Protein AF-A0A7S4P9I6-F1 (afdb_monomer_lite)

Foldseek 3Di:
DCCPQAPPVLVVVLVVQCVPVNPLLVVLLVQLLCVVCVVCCVPDDDPVSNVVCSSNSRHPPPPNPVSVVSSPPCVRSNDSPCVVVVVVVVVVVVVVVVVVVVLVVVVVVCVVPDDDCPVVSVVVVVVVVVVVVVVVVVVD

pLDDT: mean 77.51, std 16.06, range [36.97, 95.19]

Organism: NCBI:txid180227

Structure (mmCIF, N/CA/C/O backbone):
data_AF-A0A7S4P9I6-F1
#
_entry.id   AF-A0A7S4P9I6-F1
#
loop_
_atom_site.group_PDB
_atom_site.id
_atom_site.type_symbol
_atom_site.label_atom_id
_atom_site.label_alt_id
_atom_site.label_comp_id
_atom_site.label_asym_id
_atom_site.label_entity_id
_atom_site.label_seq_id
_atom_site.pdbx_PDB_ins_code
_atom_site.Cartn_x
_atom_site.Cartn_y
_atom_site.Cartn_z
_atom_site.occupancy
_atom_site.B_iso_or_equiv
_atom_site.auth_seq_id
_atom_site.auth_comp_id
_atom_site.auth_asym_id
_atom_site.auth_atom_id
_atom_site.pdbx_PDB_model_num
ATOM 1 N N . MET A 1 1 ? 2.619 -9.307 -4.340 1.00 71.69 1 MET A N 1
ATOM 2 C CA . MET A 1 1 ? 1.950 -8.658 -5.492 1.00 71.69 1 MET A CA 1
ATOM 3 C C . MET A 1 1 ? 0.454 -8.722 -5.242 1.00 71.69 1 MET A C 1
ATOM 5 O O . MET A 1 1 ? 0.007 -9.748 -4.752 1.00 71.69 1 MET A O 1
ATOM 9 N N . PHE A 1 2 ? -0.298 -7.661 -5.531 1.00 86.00 2 PHE A N 1
ATOM 10 C CA . PHE A 1 2 ? -1.702 -7.459 -5.121 1.00 86.00 2 PHE A CA 1
ATOM 11 C C . PHE A 1 2 ? -2.749 -8.398 -5.767 1.00 86.00 2 PHE A C 1
ATOM 13 O O . PHE A 1 2 ? -3.939 -8.108 -5.723 1.00 86.00 2 PHE A O 1
ATOM 20 N N . VAL A 1 3 ? -2.321 -9.519 -6.354 1.00 88.38 3 VAL A N 1
ATOM 21 C CA . VAL A 1 3 ? -3.133 -10.420 -7.192 1.00 88.38 3 VAL A CA 1
ATOM 22 C C . VAL A 1 3 ? -4.350 -10.986 -6.455 1.00 88.38 3 VAL A C 1
ATOM 24 O O . VAL A 1 3 ? -5.403 -11.131 -7.058 1.00 88.38 3 VAL A O 1
ATOM 27 N N . ASN A 1 4 ? -4.223 -11.256 -5.154 1.00 87.88 4 ASN A N 1
ATOM 28 C CA . ASN A 1 4 ? -5.296 -11.858 -4.353 1.00 87.88 4 ASN A CA 1
ATOM 29 C C . ASN A 1 4 ? -6.148 -10.828 -3.597 1.00 87.88 4 ASN A C 1
ATOM 31 O O . ASN A 1 4 ? -7.010 -11.221 -2.821 1.00 87.88 4 ASN A O 1
ATOM 35 N N . VAL A 1 5 ? -5.863 -9.532 -3.754 1.00 90.06 5 VAL A N 1
ATOM 36 C CA . VAL A 1 5 ? -6.432 -8.477 -2.896 1.00 90.06 5 VAL A CA 1
ATOM 37 C C . VAL A 1 5 ? -7.181 -7.421 -3.712 1.00 90.06 5 VAL A C 1
ATOM 39 O O . VAL A 1 5 ? -8.177 -6.877 -3.250 1.00 90.06 5 VAL A O 1
ATOM 42 N N . LEU A 1 6 ? -6.722 -7.134 -4.934 1.00 91.56 6 LEU A N 1
ATOM 43 C CA . LEU A 1 6 ? -7.354 -6.178 -5.845 1.00 91.56 6 LEU A CA 1
ATOM 44 C C . LEU A 1 6 ? -8.141 -6.903 -6.949 1.00 91.56 6 LEU A C 1
ATOM 46 O O . LEU A 1 6 ? -7.762 -8.011 -7.337 1.00 91.56 6 LEU A O 1
ATOM 50 N N . PRO A 1 7 ? -9.177 -6.268 -7.526 1.00 92.06 7 PRO A N 1
ATOM 51 C CA . PRO A 1 7 ? -9.839 -6.777 -8.723 1.00 92.06 7 PRO A CA 1
ATOM 52 C C . PRO A 1 7 ? -8.860 -6.974 -9.886 1.00 92.06 7 PRO A C 1
ATOM 54 O O . PRO A 1 7 ? -7.916 -6.197 -10.057 1.00 92.06 7 PRO A O 1
ATOM 57 N N . LEU A 1 8 ? -9.110 -7.991 -10.719 1.00 91.50 8 LEU A N 1
ATOM 58 C CA . LEU A 1 8 ? -8.200 -8.402 -11.797 1.00 91.50 8 LEU A CA 1
ATOM 59 C C . LEU A 1 8 ? -7.819 -7.243 -12.734 1.00 91.50 8 LEU A C 1
ATOM 61 O O . LEU A 1 8 ? -6.656 -7.114 -13.109 1.00 91.50 8 LEU A O 1
ATOM 65 N N . GLU A 1 9 ? -8.772 -6.373 -13.071 1.00 90.81 9 GLU A N 1
ATOM 66 C CA . GLU A 1 9 ? -8.539 -5.215 -13.941 1.00 90.81 9 GLU A CA 1
ATOM 67 C C . GLU A 1 9 ? -7.500 -4.244 -13.354 1.00 90.81 9 GLU A C 1
ATOM 69 O O . GLU A 1 9 ? -6.591 -3.789 -14.053 1.00 90.81 9 GLU A O 1
ATOM 74 N N . VAL A 1 10 ? -7.572 -3.988 -12.044 1.00 92.25 10 VAL A N 1
ATOM 75 C CA . VAL A 1 10 ? -6.595 -3.158 -11.329 1.00 92.25 10 VAL A CA 1
ATOM 76 C C . VAL A 1 10 ? -5.245 -3.867 -11.281 1.00 92.25 10 VAL A C 1
ATOM 78 O O . VAL A 1 10 ? -4.215 -3.237 -11.512 1.00 92.25 10 VAL A O 1
ATOM 81 N N . VAL A 1 11 ? -5.229 -5.178 -11.027 1.00 93.56 11 VAL A N 1
ATOM 82 C CA . VAL A 1 11 ? -3.997 -5.978 -10.953 1.00 93.56 11 VAL A CA 1
ATOM 83 C C . VAL A 1 11 ? -3.203 -5.904 -12.259 1.00 93.56 11 VAL A C 1
ATOM 85 O O . VAL A 1 11 ? -1.994 -5.677 -12.208 1.00 93.56 11 VAL A O 1
ATOM 88 N N . VAL A 1 12 ? -3.858 -6.028 -13.419 1.00 92.88 12 VAL A N 1
ATOM 89 C CA . VAL A 1 12 ? -3.195 -5.910 -14.732 1.00 92.88 12 VAL A CA 1
ATOM 90 C C . VAL A 1 12 ? -2.538 -4.536 -14.893 1.00 92.88 12 VAL A C 1
ATOM 92 O O . VAL A 1 12 ? -1.374 -4.448 -15.273 1.00 92.88 12 VAL A O 1
ATOM 95 N N . ARG A 1 13 ? -3.217 -3.456 -14.494 1.00 91.75 13 ARG A N 1
ATOM 96 C CA . ARG A 1 13 ? -2.629 -2.107 -14.519 1.00 91.75 13 ARG A CA 1
ATOM 97 C C . ARG A 1 13 ? -1.487 -1.928 -13.524 1.00 91.75 13 ARG A C 1
ATOM 99 O O . ARG A 1 13 ? -0.530 -1.214 -13.804 1.00 91.75 13 ARG A O 1
ATOM 106 N N . VAL A 1 14 ? -1.547 -2.576 -12.361 1.00 92.81 14 VAL A N 1
ATOM 107 C CA . VAL A 1 14 ? -0.425 -2.575 -11.413 1.00 92.81 14 VAL A CA 1
ATOM 108 C C . VAL A 1 14 ? 0.798 -3.244 -12.035 1.00 92.81 14 VAL A C 1
ATOM 110 O O . VAL A 1 14 ? 1.909 -2.755 -11.832 1.00 92.81 14 VAL A O 1
ATOM 113 N N . PHE A 1 15 ? 0.614 -4.310 -12.819 1.00 93.00 15 PHE A N 1
ATOM 114 C CA . PHE A 1 15 ? 1.715 -4.905 -13.574 1.00 93.00 15 PHE A CA 1
ATOM 115 C C . PHE A 1 15 ? 2.326 -3.913 -14.564 1.00 93.00 15 PHE A C 1
ATOM 117 O O . PHE A 1 15 ? 3.549 -3.794 -14.568 1.00 93.00 15 PHE A O 1
ATOM 124 N N . ASP A 1 16 ? 1.526 -3.136 -15.301 1.00 92.88 16 ASP A N 1
ATOM 125 C CA . ASP A 1 16 ? 2.050 -2.080 -16.183 1.00 92.88 16 ASP A CA 1
ATOM 126 C C . ASP A 1 16 ? 2.956 -1.103 -15.409 1.00 92.88 16 ASP A C 1
ATOM 128 O O . ASP A 1 16 ? 4.072 -0.793 -15.830 1.00 92.88 16 ASP A O 1
ATOM 132 N N . VAL A 1 17 ? 2.521 -0.664 -14.221 1.00 90.12 17 VAL A N 1
ATOM 133 C CA . VAL A 1 17 ? 3.306 0.244 -13.367 1.00 90.12 17 VAL A CA 1
ATOM 134 C C . VAL A 1 17 ? 4.600 -0.405 -12.881 1.00 90.12 17 VAL A C 1
ATOM 136 O O . VAL A 1 17 ? 5.645 0.243 -12.876 1.00 90.12 17 VAL A O 1
ATOM 139 N N . VAL A 1 18 ? 4.555 -1.673 -12.474 1.00 90.31 18 VAL A N 1
ATOM 140 C CA . VAL A 1 18 ? 5.743 -2.399 -12.001 1.00 90.31 18 VAL A CA 1
ATOM 141 C C . VAL A 1 18 ? 6.729 -2.656 -13.135 1.00 90.31 18 VAL A C 1
ATOM 143 O O . VAL A 1 18 ? 7.933 -2.593 -12.905 1.00 90.31 18 VAL A O 1
ATOM 146 N N . LEU A 1 19 ? 6.254 -2.910 -14.352 1.00 90.50 19 LEU A N 1
ATOM 147 C CA . LEU A 1 19 ? 7.121 -3.105 -15.513 1.00 90.50 19 LEU A CA 1
ATOM 148 C C . LEU A 1 19 ? 7.838 -1.808 -15.921 1.00 90.50 19 LEU A C 1
ATOM 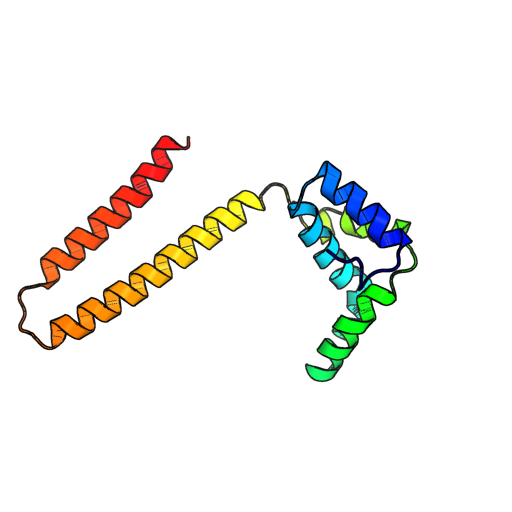150 O O . LEU A 1 19 ? 8.967 -1.871 -16.398 1.00 90.50 19 LEU A O 1
ATOM 154 N N . VAL A 1 20 ? 7.223 -0.643 -15.688 1.00 88.94 20 VAL A N 1
ATOM 155 C CA . VAL A 1 20 ? 7.806 0.668 -16.022 1.00 88.94 20 VAL A CA 1
ATOM 156 C C . VAL A 1 20 ? 8.660 1.250 -14.886 1.00 88.94 20 VAL A C 1
ATOM 158 O O . VAL A 1 20 ? 9.797 1.652 -15.114 1.00 88.94 20 VAL A O 1
ATOM 161 N N . GLU A 1 21 ? 8.133 1.326 -13.660 1.00 83.06 21 GLU A N 1
ATOM 162 C CA . GLU A 1 21 ? 8.812 1.950 -12.507 1.00 83.06 21 GLU A CA 1
ATOM 163 C C . GLU A 1 21 ? 9.588 0.942 -11.635 1.00 83.06 21 GLU A C 1
ATOM 165 O O . GLU A 1 21 ? 10.302 1.328 -10.702 1.00 83.06 21 GLU A O 1
ATOM 170 N N . GLY A 1 22 ? 9.437 -0.359 -11.887 1.00 86.00 22 GLY A N 1
ATOM 171 C CA . GLY A 1 22 ? 9.960 -1.415 -11.028 1.00 86.00 22 GLY A CA 1
ATOM 172 C C . GLY A 1 22 ? 9.173 -1.574 -9.723 1.00 86.00 22 GLY A C 1
ATOM 173 O O . GLY A 1 22 ? 8.067 -1.067 -9.526 1.00 86.00 22 GLY A O 1
ATOM 174 N N . MET A 1 23 ? 9.786 -2.256 -8.754 1.00 84.12 23 MET A N 1
ATOM 175 C CA . MET A 1 23 ? 9.153 -2.582 -7.466 1.00 84.12 23 MET A CA 1
ATOM 176 C C . MET A 1 23 ? 8.823 -1.357 -6.596 1.00 84.12 23 MET A C 1
ATOM 178 O O . MET A 1 23 ? 8.031 -1.463 -5.662 1.00 84.12 23 MET A O 1
ATOM 182 N N . ALA A 1 24 ? 9.413 -0.187 -6.868 1.00 81.88 24 ALA A N 1
ATOM 183 C CA . ALA A 1 24 ? 9.060 1.055 -6.175 1.00 81.88 24 ALA A CA 1
ATOM 184 C C . ALA A 1 24 ? 7.610 1.490 -6.466 1.00 81.88 24 ALA A C 1
ATOM 186 O O . ALA A 1 24 ? 6.960 2.057 -5.584 1.00 81.88 24 ALA A O 1
ATOM 187 N N . GLY A 1 25 ? 7.082 1.145 -7.647 1.00 84.62 25 GLY A N 1
ATOM 188 C CA . GLY A 1 25 ? 5.693 1.402 -8.026 1.00 84.62 25 GLY A CA 1
ATOM 189 C C . GLY A 1 25 ? 4.678 0.700 -7.119 1.00 84.62 25 GLY A C 1
ATOM 190 O O . GLY A 1 25 ? 3.606 1.242 -6.865 1.00 84.62 25 GLY A O 1
ATOM 191 N N . LEU A 1 26 ? 5.032 -0.447 -6.522 1.00 88.81 26 LEU A N 1
ATOM 192 C CA . LEU A 1 26 ? 4.143 -1.164 -5.598 1.00 88.81 26 LEU A CA 1
ATOM 193 C C . LEU A 1 26 ? 3.822 -0.359 -4.338 1.00 88.81 26 LEU A C 1
ATOM 195 O O . LEU A 1 26 ? 2.695 -0.405 -3.856 1.00 88.81 26 LEU A O 1
ATOM 199 N N . ILE A 1 27 ? 4.794 0.390 -3.808 1.00 86.69 27 ILE A N 1
ATOM 200 C CA . ILE A 1 27 ? 4.581 1.218 -2.612 1.00 86.69 27 ILE A CA 1
ATOM 201 C C . ILE A 1 27 ? 3.639 2.376 -2.950 1.00 86.69 27 ILE A C 1
ATOM 203 O O . ILE A 1 27 ? 2.763 2.710 -2.158 1.00 86.69 27 ILE A O 1
ATOM 207 N N . ARG A 1 28 ? 3.773 2.955 -4.149 1.00 87.56 28 ARG A N 1
ATOM 208 C CA . ARG A 1 28 ? 2.859 3.992 -4.638 1.00 87.56 28 ARG A CA 1
ATOM 209 C C . ARG A 1 28 ? 1.431 3.472 -4.734 1.00 87.56 28 ARG A C 1
ATOM 211 O O . ARG A 1 28 ? 0.521 4.123 -4.234 1.00 87.56 28 ARG A O 1
ATOM 218 N N . VAL A 1 29 ? 1.253 2.291 -5.321 1.00 90.44 29 VAL A N 1
ATOM 219 C CA . VAL A 1 29 ? -0.051 1.624 -5.398 1.00 90.44 29 VAL A CA 1
ATOM 220 C C . VAL A 1 29 ? -0.598 1.344 -3.994 1.00 90.44 29 VAL A C 1
ATOM 222 O O . VAL A 1 29 ? -1.750 1.668 -3.732 1.00 90.44 29 VAL A O 1
ATOM 225 N N . ALA A 1 30 ? 0.221 0.845 -3.060 1.00 90.94 30 ALA A N 1
ATOM 226 C CA . ALA A 1 30 ? -0.198 0.613 -1.673 1.00 90.94 30 ALA A CA 1
ATOM 227 C C . ALA A 1 30 ? -0.713 1.893 -0.992 1.00 90.94 30 ALA A C 1
ATOM 229 O O . ALA A 1 30 ? -1.781 1.896 -0.386 1.00 90.94 30 ALA A O 1
ATOM 230 N N . LEU A 1 31 ? 0.026 2.999 -1.113 1.00 89.81 31 LEU A N 1
ATOM 231 C CA . LEU A 1 31 ? -0.386 4.282 -0.541 1.00 89.81 31 LEU A CA 1
ATOM 232 C C . LEU A 1 31 ? -1.639 4.841 -1.224 1.00 89.81 31 LEU A C 1
ATOM 234 O O . LEU A 1 31 ? -2.474 5.455 -0.563 1.00 89.81 31 LEU A O 1
ATOM 238 N N . ALA A 1 32 ? -1.800 4.602 -2.526 1.00 91.56 32 ALA A N 1
ATOM 239 C CA . ALA A 1 32 ? -3.012 4.967 -3.245 1.00 91.56 32 ALA A CA 1
ATOM 240 C C . ALA A 1 32 ? -4.234 4.197 -2.728 1.00 91.56 32 ALA A C 1
ATOM 242 O O . ALA A 1 32 ? -5.282 4.808 -2.555 1.00 91.56 32 ALA A O 1
ATOM 243 N N . VAL A 1 33 ? -4.100 2.901 -2.415 1.00 92.25 33 VAL A N 1
ATOM 244 C CA . VAL A 1 33 ? -5.179 2.091 -1.810 1.00 92.25 33 VAL A CA 1
ATOM 245 C C . VAL A 1 33 ? -5.622 2.683 -0.474 1.00 92.25 33 VAL A C 1
ATOM 247 O O . VAL A 1 33 ? -6.822 2.827 -0.233 1.00 92.25 33 VAL A O 1
ATOM 250 N N . LEU A 1 34 ? -4.662 3.078 0.369 1.00 91.75 34 LEU A N 1
ATOM 251 C CA . LEU A 1 34 ? -4.955 3.724 1.650 1.00 91.75 34 LEU A CA 1
ATOM 252 C C . LEU A 1 34 ? -5.660 5.066 1.457 1.00 91.75 34 LEU A C 1
ATOM 254 O O . LEU A 1 34 ? -6.643 5.351 2.134 1.00 91.75 34 LEU A O 1
ATOM 258 N N . LYS A 1 35 ? -5.188 5.882 0.509 1.00 91.06 35 LYS A N 1
ATOM 259 C CA . LYS A 1 35 ? -5.780 7.195 0.252 1.00 91.06 35 LYS A CA 1
ATOM 260 C C . LYS A 1 35 ? -7.172 7.105 -0.369 1.00 91.06 35 LYS A C 1
ATOM 262 O O . LYS A 1 35 ? -8.043 7.887 -0.006 1.00 91.06 35 LYS A O 1
ATOM 267 N N . TYR A 1 36 ? -7.386 6.167 -1.286 1.00 92.44 36 TYR A N 1
ATOM 268 C CA . TYR A 1 36 ? -8.681 5.952 -1.930 1.00 92.44 36 TYR A CA 1
ATOM 269 C C . TYR A 1 36 ? -9.766 5.619 -0.897 1.00 92.44 36 TYR A C 1
ATOM 271 O O . TYR A 1 36 ? -10.897 6.078 -1.010 1.00 92.44 36 TYR A O 1
ATOM 279 N N . ASN A 1 37 ? -9.389 4.896 0.160 1.00 92.56 37 ASN A N 1
ATOM 280 C CA . ASN A 1 37 ? -10.274 4.481 1.245 1.00 92.56 37 ASN A CA 1
ATOM 281 C C . ASN A 1 37 ? -10.120 5.328 2.526 1.00 92.56 37 ASN A C 1
ATOM 283 O O . ASN A 1 37 ? -10.547 4.905 3.599 1.00 92.56 37 ASN A O 1
ATOM 287 N N . GLU A 1 38 ? -9.526 6.524 2.440 1.00 92.38 38 GLU A N 1
AT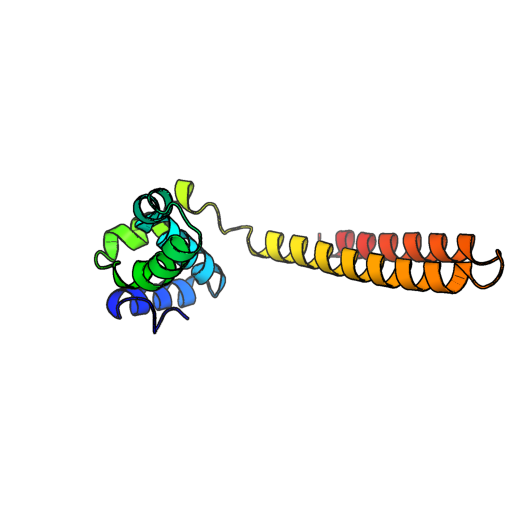OM 288 C CA . GLU A 1 38 ? -9.187 7.366 3.600 1.00 92.38 38 GLU A CA 1
ATOM 289 C C . GLU A 1 38 ? -10.392 7.644 4.504 1.00 92.38 38 GLU A C 1
ATOM 291 O O . GLU A 1 38 ? -10.288 7.521 5.719 1.00 92.38 38 GLU A O 1
ATOM 296 N N . GLN A 1 39 ? -11.546 7.968 3.918 1.00 92.38 39 GLN A N 1
ATOM 297 C CA . GLN A 1 39 ? -12.769 8.233 4.682 1.00 92.38 39 GLN A CA 1
ATOM 298 C C . GLN A 1 39 ? -13.224 7.002 5.474 1.00 92.38 39 GLN A C 1
ATOM 300 O O . GLN A 1 39 ? -13.677 7.131 6.606 1.00 92.38 39 GLN A O 1
ATOM 305 N N . GLY A 1 40 ? -13.059 5.801 4.910 1.00 90.75 40 GLY A N 1
ATOM 306 C CA . GLY A 1 40 ? -13.359 4.555 5.610 1.00 90.75 40 GLY A CA 1
ATOM 307 C C . GLY A 1 40 ? -12.438 4.346 6.808 1.00 90.75 40 GLY A C 1
ATOM 308 O O . GLY A 1 40 ? -12.922 4.094 7.906 1.00 90.75 40 GLY A O 1
ATOM 309 N N . PHE A 1 41 ? -11.133 4.568 6.629 1.00 93.19 41 PHE A N 1
ATOM 310 C CA . PHE A 1 41 ? -10.160 4.477 7.721 1.00 93.19 41 PHE A CA 1
ATOM 311 C C . PHE A 1 41 ? -10.384 5.522 8.821 1.00 93.19 41 PHE A C 1
ATOM 313 O O . PHE A 1 41 ? -10.222 5.205 9.995 1.00 93.19 41 PHE A O 1
ATOM 320 N N . LEU A 1 42 ? -10.768 6.752 8.465 1.00 93.81 42 LEU A N 1
ATOM 321 C CA . LEU A 1 42 ? -11.051 7.819 9.434 1.00 93.81 42 LEU A CA 1
ATOM 322 C C . LEU A 1 42 ? -12.330 7.572 10.246 1.00 93.81 42 LEU A C 1
ATOM 324 O O . LEU A 1 42 ? -12.465 8.110 11.343 1.00 93.81 42 LEU A O 1
ATOM 328 N N . ASN A 1 43 ? -13.254 6.766 9.724 1.00 95.06 43 ASN A N 1
ATOM 329 C CA . ASN A 1 43 ? -14.491 6.409 10.414 1.00 95.06 43 ASN A CA 1
ATOM 330 C C . ASN A 1 43 ? -14.313 5.257 11.419 1.00 95.06 43 ASN A C 1
ATOM 332 O O . ASN A 1 43 ? -15.166 5.085 12.292 1.00 95.06 43 ASN A O 1
ATOM 336 N N . CYS A 1 44 ? -13.234 4.476 11.314 1.00 94.38 44 CYS A N 1
ATOM 337 C CA . CYS A 1 44 ? -12.924 3.402 12.255 1.00 94.38 44 CYS A CA 1
ATOM 338 C C . CYS A 1 44 ? -12.546 3.978 13.626 1.00 94.38 44 CYS A C 1
ATOM 340 O O . CYS A 1 44 ? -11.713 4.880 13.723 1.00 94.38 44 CYS A O 1
ATOM 342 N N . LYS A 1 45 ? -13.124 3.433 14.702 1.00 93.25 45 LYS A N 1
ATOM 343 C CA . LYS A 1 45 ? -12.847 3.896 16.076 1.00 93.25 45 LYS A CA 1
ATOM 344 C C . LYS A 1 45 ? -11.833 3.019 16.795 1.00 93.25 45 LYS A C 1
ATOM 346 O O . LYS A 1 45 ? -11.108 3.501 17.662 1.00 93.25 45 LYS A O 1
ATOM 351 N N . ASN A 1 46 ? -11.788 1.743 16.422 1.00 95.19 46 ASN A N 1
ATOM 352 C CA . ASN A 1 46 ? -10.977 0.720 17.068 1.00 95.19 46 ASN A CA 1
ATOM 353 C C . ASN A 1 46 ? -10.000 0.077 16.073 1.00 95.19 46 ASN A C 1
ATOM 355 O O . ASN A 1 46 ? -10.251 0.036 14.869 1.00 95.19 46 ASN A O 1
ATOM 359 N N . PHE A 1 47 ? -8.889 -0.467 16.579 1.00 93.00 47 PHE A N 1
ATOM 360 C CA . PHE A 1 47 ? -7.886 -1.143 15.745 1.00 93.00 47 PHE A CA 1
ATOM 361 C C . PHE A 1 47 ? -8.451 -2.374 15.021 1.00 93.00 47 PHE A C 1
ATOM 363 O O . PHE A 1 47 ? -8.096 -2.629 13.876 1.00 93.00 47 PHE A O 1
ATOM 370 N N . GLU A 1 48 ? -9.351 -3.113 15.669 1.00 94.75 48 GLU A N 1
ATOM 371 C CA . GLU A 1 48 ? -9.993 -4.296 15.088 1.00 94.75 48 GLU A CA 1
ATOM 372 C C . GLU A 1 48 ? -10.848 -3.935 13.863 1.00 94.75 48 GLU A C 1
ATOM 374 O O . GLU A 1 48 ? -10.678 -4.527 12.799 1.00 94.75 48 GLU A O 1
ATOM 379 N N . GLU A 1 49 ? -11.662 -2.879 13.969 1.00 93.62 49 GLU A N 1
ATOM 380 C CA . GLU A 1 49 ? -12.441 -2.331 12.848 1.00 93.62 49 GLU A CA 1
ATOM 381 C C . GLU A 1 49 ? -11.529 -1.851 11.712 1.00 93.62 49 GLU A C 1
ATOM 383 O O . GLU A 1 49 ? -11.806 -2.094 10.539 1.00 93.62 49 GLU A O 1
ATOM 388 N N . MET A 1 50 ? -10.421 -1.185 12.055 1.00 94.56 50 MET A N 1
ATOM 389 C CA . MET A 1 50 ? -9.435 -0.729 11.076 1.00 94.56 50 MET A CA 1
ATOM 390 C C . MET A 1 50 ? -8.793 -1.908 10.337 1.00 94.56 50 MET A C 1
ATOM 392 O O . MET A 1 50 ? -8.600 -1.831 9.125 1.00 94.56 50 MET A O 1
ATOM 396 N N . TRP A 1 51 ? -8.453 -2.983 11.048 1.00 94.06 51 TRP A N 1
ATOM 397 C CA . TRP A 1 51 ? -7.844 -4.176 10.466 1.00 94.06 51 TRP A CA 1
ATOM 398 C C . TRP A 1 51 ? -8.811 -4.900 9.527 1.00 94.06 51 TRP A C 1
ATOM 400 O O . TRP A 1 51 ? -8.448 -5.211 8.393 1.00 94.06 51 TRP A O 1
ATOM 410 N N . GLU A 1 52 ? -10.057 -5.098 9.959 1.00 94.00 52 GLU A N 1
ATOM 411 C CA . GLU A 1 52 ? -11.100 -5.701 9.128 1.00 94.00 52 GLU A CA 1
ATOM 412 C C . GLU A 1 52 ? -11.381 -4.854 7.880 1.00 94.00 52 GLU A C 1
ATOM 414 O O . GLU A 1 52 ? -11.505 -5.376 6.768 1.00 94.00 52 GLU A O 1
ATOM 419 N N . PHE A 1 53 ? -11.430 -3.529 8.041 1.00 94.62 53 PHE A N 1
ATOM 420 C CA . PHE A 1 53 ? -11.590 -2.624 6.914 1.00 94.62 53 PHE A CA 1
ATOM 421 C C . PHE A 1 53 ? -10.379 -2.657 5.981 1.00 94.62 53 PHE A C 1
ATOM 423 O O . PHE A 1 53 ? -10.559 -2.640 4.770 1.00 94.62 53 PHE A O 1
ATOM 430 N N . MET A 1 54 ? -9.154 -2.758 6.502 1.00 93.31 54 MET A N 1
ATOM 431 C CA . MET A 1 54 ? -7.942 -2.835 5.684 1.00 93.31 54 MET A CA 1
ATOM 432 C C . MET A 1 54 ? -7.914 -4.074 4.783 1.00 93.31 54 MET A C 1
ATOM 434 O O . MET A 1 54 ? -7.406 -3.985 3.667 1.00 93.31 54 MET A O 1
ATOM 438 N N . ASP A 1 55 ? -8.467 -5.197 5.241 1.00 91.94 55 ASP A N 1
ATOM 439 C CA . ASP A 1 55 ? -8.561 -6.426 4.447 1.00 91.94 55 ASP A CA 1
ATOM 440 C C . ASP A 1 55 ? -9.619 -6.302 3.334 1.00 91.94 55 ASP A C 1
ATOM 442 O O . ASP A 1 55 ? -9.418 -6.730 2.198 1.00 91.94 55 ASP A O 1
ATOM 446 N N . LYS A 1 56 ? -10.731 -5.613 3.624 1.00 91.69 56 LYS A N 1
ATOM 447 C CA . LYS A 1 56 ? -11.833 -5.388 2.672 1.00 91.69 56 LYS A CA 1
ATOM 448 C C . LYS A 1 56 ? -11.557 -4.260 1.674 1.00 91.69 56 LYS A C 1
ATOM 450 O O . LYS A 1 56 ? -11.943 -4.361 0.511 1.00 91.69 56 LYS A O 1
ATOM 455 N N . ALA A 1 57 ? -10.890 -3.192 2.097 1.00 91.94 57 ALA A N 1
ATOM 456 C CA . ALA A 1 57 ? -10.708 -1.945 1.350 1.00 91.94 57 ALA A CA 1
ATOM 457 C C . ALA A 1 57 ? -10.146 -2.105 -0.078 1.00 91.94 57 ALA A C 1
ATOM 459 O O . ALA A 1 57 ? -10.641 -1.429 -0.983 1.00 91.94 57 ALA A O 1
ATOM 460 N N . PRO A 1 58 ? -9.156 -2.976 -0.348 1.00 90.50 58 PRO A N 1
ATOM 461 C CA . PRO A 1 58 ? -8.610 -3.114 -1.695 1.00 90.50 58 PRO A CA 1
ATOM 462 C C . PRO A 1 58 ? -9.622 -3.743 -2.669 1.00 90.50 58 PRO A C 1
ATOM 464 O O . PRO A 1 58 ? -9.656 -3.376 -3.843 1.00 90.50 58 PRO A O 1
ATOM 467 N N . SER A 1 59 ? -10.505 -4.620 -2.181 1.00 90.62 59 SER A N 1
ATOM 468 C CA . SER A 1 59 ? -11.541 -5.256 -3.007 1.00 90.62 59 SER A CA 1
ATOM 469 C C . SER A 1 59 ? -12.634 -4.284 -3.478 1.00 90.62 59 SER A C 1
ATOM 471 O O . SER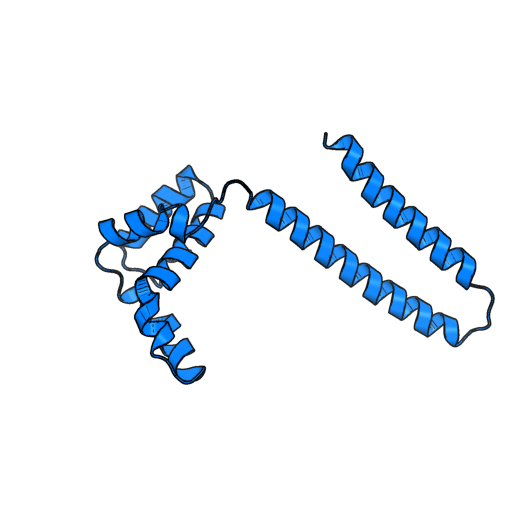 A 1 59 ? -13.313 -4.562 -4.462 1.00 90.62 59 SER A O 1
ATOM 473 N N . LEU A 1 60 ? -12.773 -3.125 -2.820 1.00 89.12 60 LEU A N 1
ATOM 474 C CA . LEU A 1 60 ? -13.780 -2.101 -3.127 1.00 89.12 60 LEU A CA 1
ATOM 475 C C . LEU A 1 60 ? -13.368 -1.151 -4.267 1.00 89.12 60 LEU A C 1
ATOM 477 O O . LEU A 1 60 ? -14.123 -0.250 -4.634 1.00 89.12 60 LEU A O 1
ATOM 481 N N . ILE A 1 61 ? -12.165 -1.312 -4.822 1.00 90.81 61 ILE A N 1
ATOM 482 C CA . ILE A 1 61 ? -11.618 -0.418 -5.847 1.00 90.81 61 ILE A CA 1
ATOM 483 C C . ILE A 1 61 ? -12.077 -0.887 -7.229 1.00 90.81 61 ILE A C 1
ATOM 485 O O . ILE A 1 61 ? -11.409 -1.686 -7.880 1.00 90.81 61 ILE A O 1
ATOM 489 N N . PHE A 1 62 ? -13.218 -0.369 -7.683 1.00 86.06 62 PHE A N 1
ATOM 490 C CA . PHE A 1 62 ? -13.781 -0.688 -9.002 1.00 86.06 62 PHE A CA 1
ATOM 491 C C . PHE A 1 62 ? -13.441 0.355 -10.073 1.00 86.06 62 PHE A C 1
ATOM 493 O O . PHE A 1 62 ? -13.317 0.016 -11.246 1.00 86.06 62 PHE A O 1
ATOM 500 N N . ASP A 1 63 ? -13.253 1.622 -9.690 1.00 91.19 63 ASP A N 1
ATOM 501 C CA . ASP A 1 63 ? -12.887 2.681 -10.636 1.00 91.19 63 ASP A CA 1
ATOM 502 C C . ASP A 1 63 ? -11.367 2.755 -10.813 1.00 91.19 63 ASP A C 1
ATOM 504 O O . ASP A 1 63 ? -10.652 3.477 -10.109 1.00 91.19 63 ASP A O 1
ATOM 508 N N . VAL A 1 64 ? -10.885 1.992 -11.791 1.00 91.44 64 VAL A N 1
ATOM 509 C CA . VAL A 1 64 ? -9.467 1.890 -12.145 1.00 91.44 64 VAL A CA 1
ATOM 510 C C . VAL A 1 64 ? -8.890 3.248 -12.559 1.00 91.44 64 VAL A C 1
ATOM 512 O O . VAL A 1 64 ? -7.786 3.608 -12.148 1.00 91.44 64 VAL A O 1
ATOM 515 N N . ASN A 1 65 ? -9.628 4.037 -13.341 1.00 92.00 65 ASN A N 1
ATOM 516 C CA . ASN A 1 65 ? -9.124 5.296 -13.894 1.00 92.00 65 ASN A CA 1
ATOM 517 C C . ASN A 1 65 ? -8.944 6.358 -12.805 1.00 92.00 65 ASN A C 1
ATOM 519 O O . ASN A 1 65 ? -7.890 7.002 -12.728 1.00 92.00 65 ASN A O 1
ATOM 523 N N . SER A 1 66 ? -9.945 6.518 -11.938 1.00 91.56 66 SER A N 1
ATOM 524 C CA . SER A 1 66 ? -9.846 7.414 -10.782 1.00 91.56 66 SER A CA 1
ATOM 525 C C . SER A 1 66 ? -8.760 6.953 -9.809 1.00 91.56 66 SER A C 1
ATOM 527 O O . SER A 1 66 ? -7.933 7.761 -9.373 1.00 91.56 66 SER A O 1
ATOM 529 N N . PHE A 1 67 ? -8.672 5.644 -9.551 1.00 93.38 67 PHE A N 1
ATOM 530 C CA . PHE A 1 67 ? -7.641 5.072 -8.689 1.00 93.38 67 PHE A CA 1
ATOM 531 C C . PHE A 1 67 ? -6.218 5.381 -9.180 1.00 93.38 67 PHE A C 1
ATOM 533 O O . PHE A 1 67 ? -5.394 5.877 -8.409 1.00 93.38 67 PHE A O 1
ATOM 540 N N . PHE A 1 68 ? -5.910 5.163 -10.462 1.00 91.69 68 PHE A N 1
ATOM 541 C CA . PHE A 1 68 ? -4.568 5.457 -10.979 1.00 91.69 68 PHE A CA 1
ATOM 542 C C . PHE A 1 68 ? -4.295 6.958 -11.119 1.00 91.69 68 PHE A C 1
ATOM 544 O O . PHE A 1 68 ? -3.166 7.394 -10.883 1.00 91.69 68 PHE A O 1
ATOM 551 N N . SER A 1 69 ? -5.316 7.772 -11.396 1.00 91.50 69 SER A N 1
ATOM 552 C CA . SER A 1 69 ? -5.189 9.238 -11.360 1.00 91.50 69 SER A CA 1
ATOM 553 C C . SER A 1 69 ? -4.775 9.722 -9.967 1.00 91.50 69 SER A C 1
ATOM 555 O O . SER A 1 69 ? -3.913 10.594 -9.836 1.00 91.50 69 SER A O 1
ATOM 557 N N . LEU A 1 70 ? -5.326 9.103 -8.919 1.00 90.94 70 LEU A N 1
ATOM 558 C CA . LEU A 1 70 ? -4.934 9.340 -7.533 1.00 90.94 70 LEU A CA 1
ATOM 559 C C . LEU A 1 70 ? -3.516 8.826 -7.244 1.00 90.94 70 LEU A C 1
ATOM 561 O O . LEU A 1 70 ? -2.707 9.557 -6.674 1.00 90.94 70 LEU A O 1
ATOM 565 N N . ALA A 1 71 ? -3.193 7.603 -7.675 1.00 89.19 71 ALA A N 1
ATOM 566 C CA . ALA A 1 71 ? -1.894 6.975 -7.439 1.00 89.19 71 ALA A CA 1
ATOM 567 C C . ALA A 1 71 ? -0.728 7.777 -8.036 1.00 89.19 71 ALA A C 1
ATOM 569 O O . ALA A 1 71 ? 0.342 7.883 -7.433 1.00 89.19 71 ALA A O 1
ATOM 570 N N . PHE A 1 72 ? -0.927 8.382 -9.208 1.00 87.69 72 PHE A N 1
ATOM 571 C CA . PHE A 1 72 ? 0.087 9.198 -9.877 1.00 87.69 72 PHE A CA 1
ATOM 572 C C . PHE A 1 72 ? 0.046 10.683 -9.498 1.00 87.69 72 PHE A C 1
ATOM 574 O O . PHE A 1 72 ? 0.917 11.453 -9.922 1.00 87.69 72 PHE A O 1
ATOM 581 N N . ASN A 1 73 ? -0.887 11.094 -8.637 1.00 87.06 73 ASN A N 1
ATOM 582 C CA . ASN A 1 73 ? -0.933 12.455 -8.134 1.00 87.06 73 ASN A CA 1
ATOM 583 C C . ASN A 1 73 ? 0.206 12.706 -7.131 1.00 87.06 73 ASN A C 1
ATOM 585 O O . ASN A 1 73 ? 0.152 12.323 -5.959 1.00 87.06 73 ASN A O 1
ATOM 589 N N . ARG A 1 74 ? 1.242 13.423 -7.587 1.00 76.31 74 ARG A N 1
ATOM 590 C CA . ARG A 1 74 ? 2.438 13.741 -6.786 1.00 76.31 74 ARG A CA 1
ATOM 591 C C . ARG A 1 74 ? 2.148 14.521 -5.506 1.00 76.31 74 ARG A C 1
ATOM 593 O O . ARG A 1 74 ? 2.949 14.439 -4.581 1.00 76.31 74 ARG A O 1
ATOM 600 N N . LYS A 1 75 ? 1.050 15.282 -5.441 1.00 75.31 75 LYS A N 1
ATOM 601 C CA . LYS A 1 75 ? 0.684 16.026 -4.222 1.00 75.31 75 LYS A CA 1
ATOM 602 C C . LYS A 1 75 ? 0.218 15.095 -3.106 1.00 75.31 75 LYS A C 1
ATOM 604 O O . LYS A 1 75 ? 0.311 15.453 -1.942 1.00 75.31 75 LYS A O 1
ATOM 609 N N . ILE A 1 76 ? -0.292 13.926 -3.480 1.00 68.94 76 ILE A N 1
ATOM 610 C CA . ILE A 1 76 ? -0.981 13.004 -2.584 1.00 68.94 76 ILE A CA 1
ATOM 611 C C . ILE A 1 76 ? -0.045 11.879 -2.161 1.00 68.94 76 ILE A C 1
ATOM 613 O O . ILE A 1 76 ? 0.129 11.637 -0.972 1.00 68.94 76 ILE A O 1
ATOM 617 N N . VAL A 1 77 ? 0.590 11.218 -3.129 1.00 66.38 77 VAL A N 1
ATOM 618 C CA . VAL A 1 77 ? 1.449 10.056 -2.854 1.00 66.38 77 VAL A CA 1
ATOM 619 C C . VAL A 1 77 ? 2.930 10.452 -2.730 1.00 66.38 77 VAL A C 1
ATOM 621 O O . VAL A 1 77 ? 3.775 9.648 -2.347 1.00 66.38 77 VAL A O 1
ATOM 624 N N . GLY A 1 78 ? 3.258 11.721 -2.993 1.00 68.44 78 GLY A N 1
ATOM 625 C CA . GLY A 1 78 ? 4.614 12.257 -2.907 1.00 68.44 78 GLY A CA 1
ATOM 626 C C . GLY A 1 78 ? 5.483 11.952 -4.133 1.00 68.44 78 GLY A C 1
ATOM 627 O O . GLY A 1 78 ? 5.058 11.347 -5.120 1.00 68.44 78 GLY A O 1
ATOM 628 N N . SER A 1 79 ? 6.736 12.415 -4.090 1.00 65.19 79 SER A N 1
ATOM 629 C CA . SER A 1 79 ? 7.731 12.141 -5.133 1.00 65.19 79 SER A CA 1
ATOM 630 C C . SER A 1 79 ? 8.508 10.865 -4.804 1.00 65.19 79 SER A C 1
ATOM 632 O O . SER A 1 79 ? 9.388 10.868 -3.944 1.00 65.19 79 SER A O 1
ATOM 634 N N . PHE A 1 80 ? 8.238 9.781 -5.535 1.00 64.44 80 PHE A N 1
ATOM 635 C CA . PHE A 1 80 ? 8.961 8.507 -5.398 1.00 64.44 80 PHE A CA 1
ATOM 636 C C . PHE A 1 80 ? 10.381 8.526 -5.983 1.00 64.44 80 PHE A C 1
ATOM 638 O O . PHE A 1 80 ? 11.085 7.521 -5.906 1.00 64.44 80 PHE A O 1
ATOM 645 N N . ARG A 1 81 ? 10.851 9.666 -6.517 1.00 62.09 81 ARG A N 1
ATOM 646 C CA . ARG A 1 81 ? 12.220 9.799 -7.051 1.00 62.09 81 ARG A CA 1
ATOM 647 C C . ARG A 1 81 ? 13.296 9.435 -6.019 1.00 62.09 81 ARG A C 1
ATOM 649 O O . ARG A 1 81 ? 14.329 8.897 -6.395 1.00 62.09 81 ARG A O 1
ATOM 656 N N . ASN A 1 82 ? 13.019 9.629 -4.727 1.00 64.25 82 ASN A N 1
ATOM 657 C CA . ASN A 1 82 ? 14.013 9.466 -3.662 1.00 64.25 82 ASN A CA 1
ATOM 658 C C . ASN A 1 82 ? 13.837 8.166 -2.855 1.00 64.25 82 ASN A C 1
ATOM 660 O O . ASN A 1 82 ? 14.440 8.012 -1.796 1.00 64.25 82 ASN A O 1
ATOM 664 N N . VAL A 1 83 ? 13.012 7.211 -3.303 1.00 70.88 83 VAL A N 1
ATOM 665 C CA . VAL A 1 83 ? 12.740 5.976 -2.531 1.00 70.88 83 VAL A CA 1
ATOM 666 C C . VAL A 1 83 ? 14.015 5.173 -2.289 1.00 70.88 83 VAL A C 1
ATOM 668 O O . VAL A 1 83 ? 14.208 4.636 -1.200 1.00 70.88 83 VAL A O 1
ATOM 671 N N . ASN A 1 84 ? 14.919 5.134 -3.267 1.00 69.38 84 ASN A N 1
ATOM 672 C CA . ASN A 1 84 ? 16.212 4.473 -3.104 1.00 69.38 84 ASN A CA 1
ATOM 673 C C . ASN A 1 84 ? 17.087 5.187 -2.064 1.00 69.38 84 ASN A C 1
ATOM 675 O O . ASN A 1 84 ? 17.689 4.526 -1.222 1.00 69.38 84 ASN A O 1
ATOM 679 N N . GLU A 1 85 ? 17.076 6.520 -2.023 1.00 74.19 85 GLU A N 1
ATOM 680 C CA . GLU A 1 85 ? 17.763 7.273 -0.969 1.00 74.19 85 GLU A CA 1
ATOM 681 C C . GLU A 1 85 ? 17.168 6.992 0.414 1.00 74.19 85 GLU A C 1
ATOM 683 O O . GLU A 1 85 ? 17.905 6.844 1.389 1.00 74.19 85 GLU A O 1
ATOM 688 N N . LEU A 1 86 ? 15.837 6.899 0.520 1.00 76.31 86 LEU A N 1
ATOM 689 C CA . LEU A 1 86 ? 15.155 6.562 1.771 1.00 76.31 86 LEU A CA 1
ATOM 690 C C . LEU A 1 86 ? 15.517 5.148 2.238 1.00 76.31 86 LEU A C 1
ATOM 692 O O . LEU A 1 86 ? 15.788 4.963 3.424 1.00 76.31 86 LEU A O 1
ATOM 696 N N . ARG A 1 87 ? 15.611 4.180 1.317 1.00 76.38 87 ARG A N 1
ATOM 697 C CA . ARG A 1 87 ? 16.084 2.816 1.611 1.00 76.38 87 ARG A CA 1
ATOM 698 C C . ARG A 1 87 ? 17.520 2.816 2.124 1.00 76.38 87 ARG A C 1
ATOM 700 O O . ARG A 1 87 ? 17.797 2.198 3.148 1.00 76.38 87 ARG A O 1
ATOM 707 N N . ILE A 1 88 ? 18.418 3.557 1.474 1.00 78.62 88 ILE A N 1
ATOM 708 C CA . ILE A 1 88 ? 19.817 3.690 1.906 1.00 78.62 88 ILE A CA 1
ATOM 709 C C . ILE A 1 88 ? 19.891 4.344 3.292 1.00 78.62 88 ILE A C 1
ATOM 711 O O . ILE A 1 88 ? 20.616 3.869 4.166 1.00 78.62 88 ILE A O 1
ATOM 715 N N . LYS A 1 89 ? 19.114 5.407 3.535 1.00 81.31 89 LYS A N 1
ATOM 716 C CA . LYS A 1 89 ? 19.041 6.076 4.844 1.00 81.31 89 LYS A CA 1
ATOM 717 C C . LYS A 1 89 ? 18.503 5.146 5.932 1.00 81.31 89 LYS A C 1
ATOM 719 O O . LYS A 1 89 ? 19.013 5.187 7.048 1.00 81.31 89 LYS A O 1
ATOM 724 N N . GLN A 1 90 ? 17.494 4.329 5.635 1.00 81.50 90 GLN A N 1
ATOM 725 C CA . GLN A 1 90 ? 16.957 3.351 6.584 1.00 81.50 90 GLN A CA 1
ATOM 726 C C . GLN A 1 90 ? 17.961 2.238 6.879 1.00 81.50 90 GLN A C 1
ATOM 728 O O . GLN A 1 90 ? 18.209 1.976 8.051 1.00 81.50 90 GLN A O 1
ATOM 733 N N . LYS A 1 91 ? 18.604 1.662 5.856 1.00 78.06 91 LYS A N 1
ATOM 734 C CA . LYS A 1 91 ? 19.649 0.644 6.035 1.00 78.06 91 LYS A CA 1
ATOM 735 C C . LYS A 1 91 ? 20.779 1.154 6.936 1.00 78.06 91 LYS A C 1
ATOM 737 O O . LYS A 1 91 ? 21.086 0.533 7.941 1.00 78.06 91 LYS A O 1
ATOM 742 N N . LYS A 1 92 ? 21.259 2.381 6.687 1.00 76.81 92 LYS A N 1
ATOM 743 C CA . LYS A 1 92 ? 22.262 3.056 7.535 1.00 76.81 92 LYS A CA 1
ATOM 744 C C . LYS A 1 92 ? 21.819 3.223 8.997 1.00 76.81 92 LYS A C 1
ATOM 746 O O . LYS A 1 92 ? 22.660 3.207 9.889 1.00 76.81 92 LYS A O 1
ATOM 751 N N . LYS A 1 93 ? 20.522 3.422 9.264 1.00 78.19 93 LYS A N 1
ATOM 752 C CA . LYS A 1 93 ? 19.989 3.517 10.637 1.00 78.19 93 LYS A CA 1
ATOM 753 C C . LYS A 1 93 ? 19.891 2.153 11.318 1.00 78.19 93 LYS A C 1
ATOM 755 O O . LYS A 1 93 ? 20.103 2.091 12.524 1.00 78.19 93 LYS A O 1
ATOM 760 N N . ILE A 1 94 ? 19.546 1.108 10.568 1.00 78.12 94 ILE A N 1
ATOM 761 C CA . ILE A 1 94 ? 19.463 -0.267 11.074 1.00 78.12 94 ILE A CA 1
ATOM 762 C C . ILE A 1 94 ? 20.866 -0.751 11.444 1.00 78.12 94 ILE A C 1
ATOM 764 O O . ILE A 1 94 ? 21.086 -1.076 12.606 1.00 78.12 94 ILE A O 1
ATOM 768 N N . ASP A 1 95 ? 21.826 -0.635 10.522 1.00 74.25 95 ASP A N 1
ATOM 769 C CA . ASP A 1 95 ? 23.226 -1.022 10.750 1.00 74.25 95 ASP A CA 1
ATOM 770 C C . ASP A 1 95 ? 23.817 -0.293 11.973 1.00 74.25 95 ASP A C 1
ATOM 772 O O . ASP A 1 95 ? 24.546 -0.873 12.777 1.00 74.25 95 ASP A O 1
ATOM 776 N N . ARG A 1 96 ? 23.461 0.989 12.159 1.00 73.62 96 ARG A N 1
ATOM 777 C CA . ARG A 1 96 ? 23.878 1.771 13.330 1.00 73.62 96 ARG A CA 1
ATOM 778 C C . ARG A 1 96 ? 23.293 1.231 14.637 1.00 73.62 96 ARG A C 1
ATOM 780 O O . ARG A 1 96 ? 24.030 1.130 15.611 1.00 73.62 96 ARG A O 1
ATOM 787 N N . LYS A 1 97 ? 21.998 0.897 14.669 1.00 74.00 97 LYS A N 1
ATOM 788 C CA . LYS A 1 97 ? 21.343 0.349 15.868 1.00 74.00 97 LYS A CA 1
ATOM 789 C C . LYS A 1 97 ? 21.893 -1.025 16.238 1.00 74.00 97 LYS A C 1
ATOM 791 O O . LYS A 1 97 ? 22.224 -1.240 17.394 1.00 74.00 97 LYS A O 1
ATOM 796 N N . GLU A 1 98 ? 22.059 -1.917 15.263 1.00 75.12 98 GLU A N 1
ATOM 797 C CA . GLU A 1 98 ? 22.634 -3.249 15.499 1.00 75.12 98 GLU A CA 1
ATOM 798 C C . 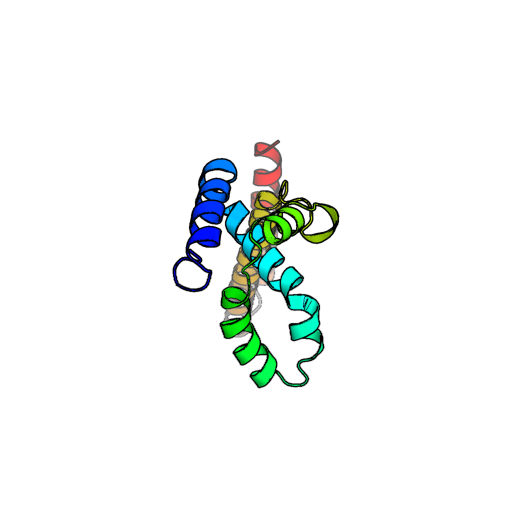GLU A 1 98 ? 24.065 -3.163 16.041 1.00 75.12 98 GLU A C 1
ATOM 800 O O . GLU A 1 98 ? 24.453 -3.919 16.939 1.00 75.12 98 GLU A O 1
ATOM 805 N N . PHE A 1 99 ? 24.844 -2.207 15.531 1.00 73.62 99 PHE A N 1
ATOM 806 C CA . PHE A 1 99 ? 26.175 -1.920 16.045 1.00 73.62 99 PHE A CA 1
ATOM 807 C C . PHE A 1 99 ? 26.136 -1.358 17.473 1.00 73.62 99 PHE A C 1
ATOM 809 O O . PHE A 1 99 ? 26.896 -1.824 18.318 1.00 73.62 99 PHE A O 1
ATOM 816 N N . GLU A 1 100 ? 25.257 -0.396 17.769 1.00 72.12 100 GLU A N 1
ATOM 817 C CA . GLU A 1 100 ? 25.082 0.171 19.116 1.00 72.12 100 GLU A CA 1
ATOM 818 C C . GLU A 1 100 ? 24.639 -0.897 20.133 1.00 72.12 100 GLU A C 1
ATOM 820 O O . GLU A 1 100 ? 25.205 -0.971 21.227 1.00 72.12 100 GLU A O 1
ATOM 825 N N . ASP A 1 101 ? 23.717 -1.785 19.758 1.00 76.00 101 ASP A N 1
ATOM 826 C CA . ASP A 1 101 ? 23.251 -2.893 20.596 1.00 76.00 101 ASP A CA 1
ATOM 827 C C . ASP A 1 101 ? 24.378 -3.904 20.857 1.00 76.00 101 ASP A C 1
ATOM 829 O O . ASP A 1 101 ? 24.665 -4.235 22.013 1.00 76.00 101 ASP A O 1
ATOM 833 N N . SER A 1 102 ? 25.099 -4.314 19.807 1.00 74.44 102 SER A N 1
ATOM 834 C CA . SER A 1 102 ? 26.265 -5.204 19.911 1.00 74.44 102 SER A CA 1
ATOM 835 C C . SER A 1 102 ? 27.389 -4.586 20.752 1.00 74.44 102 SER A C 1
ATOM 837 O O . SER A 1 102 ? 28.013 -5.258 21.577 1.00 74.44 102 SER A O 1
ATOM 839 N N . PHE A 1 103 ? 27.631 -3.284 20.598 1.00 72.44 103 PHE A N 1
ATOM 840 C CA . PHE A 1 103 ? 28.629 -2.540 21.360 1.00 72.44 103 PHE A CA 1
ATOM 841 C C . PHE A 1 103 ? 28.235 -2.401 22.835 1.00 72.44 103 PHE A C 1
ATOM 843 O O . PHE A 1 103 ? 29.062 -2.623 23.724 1.00 72.44 103 PHE A O 1
ATOM 850 N N . SER A 1 104 ? 26.966 -2.097 23.122 1.00 70.62 104 SER A N 1
ATOM 851 C CA . SER A 1 104 ? 26.447 -2.012 24.490 1.00 70.62 104 SER A CA 1
ATOM 852 C C . SER A 1 104 ? 26.540 -3.358 25.220 1.00 70.62 104 SER A C 1
ATOM 854 O O . SER A 1 104 ? 26.894 -3.398 26.403 1.00 70.62 104 SER A O 1
ATOM 856 N N . PHE A 1 105 ? 26.324 -4.469 24.505 1.00 73.12 105 PHE A N 1
ATOM 857 C CA . PHE A 1 105 ? 26.493 -5.826 25.017 1.00 73.12 105 PHE A CA 1
ATOM 858 C C . PHE A 1 105 ? 27.954 -6.120 25.388 1.00 73.12 105 PHE A C 1
ATOM 860 O O . PHE A 1 105 ? 28.235 -6.588 26.496 1.00 73.12 105 PHE A O 1
ATOM 867 N N . VAL A 1 106 ? 28.906 -5.776 24.512 1.00 71.62 106 VAL A N 1
ATOM 868 C CA . VAL A 1 106 ? 30.349 -5.919 24.785 1.00 71.62 106 VAL A CA 1
ATOM 869 C C . VAL A 1 106 ? 30.780 -5.061 25.980 1.00 71.62 106 VAL A C 1
ATOM 871 O O . VAL A 1 106 ? 31.529 -5.531 26.840 1.00 71.62 106 VAL A O 1
ATOM 874 N N . MET A 1 107 ? 30.274 -3.829 26.085 1.00 65.25 107 MET A N 1
ATOM 875 C CA . MET A 1 107 ? 30.574 -2.924 27.199 1.00 65.25 107 MET A CA 1
ATOM 876 C C . MET A 1 107 ? 29.990 -3.415 28.532 1.00 65.25 107 MET A C 1
ATOM 878 O O . MET A 1 107 ? 30.675 -3.343 29.553 1.00 65.25 107 MET A O 1
ATOM 882 N N . ARG A 1 108 ? 28.775 -3.985 28.544 1.00 66.25 108 ARG A N 1
ATOM 883 C CA . ARG A 1 108 ? 28.205 -4.640 29.739 1.00 66.25 108 ARG A CA 1
ATOM 884 C C . ARG A 1 108 ? 29.051 -5.830 30.193 1.00 66.25 108 ARG A C 1
ATOM 886 O O . ARG A 1 108 ? 29.275 -5.984 31.389 1.00 66.25 108 ARG A O 1
ATOM 893 N N . ARG A 1 109 ? 29.571 -6.627 29.253 1.00 63.56 109 ARG A N 1
ATOM 894 C CA . ARG A 1 109 ? 30.433 -7.782 29.556 1.00 63.56 109 ARG A CA 1
ATOM 895 C C . ARG A 1 109 ? 31.809 -7.368 30.091 1.00 63.56 109 ARG A C 1
ATOM 897 O O . ARG A 1 109 ? 32.342 -8.039 30.966 1.00 63.56 109 ARG A O 1
ATOM 904 N N . ARG A 1 110 ? 32.365 -6.248 29.610 1.00 58.38 110 ARG A N 1
ATOM 905 C CA . ARG A 1 110 ? 33.638 -5.685 30.101 1.00 58.38 110 ARG A CA 1
ATOM 906 C C . ARG A 1 110 ? 33.516 -4.951 31.437 1.00 58.38 110 ARG A C 1
ATOM 908 O O . ARG A 1 110 ? 34.452 -5.010 32.215 1.00 58.38 110 ARG A O 1
ATOM 915 N N . LYS A 1 111 ? 32.377 -4.333 31.769 1.00 55.47 111 LYS A N 1
ATOM 916 C CA . LYS A 1 111 ? 32.176 -3.703 33.093 1.00 55.47 111 LYS A CA 1
ATOM 917 C C . LYS A 1 111 ? 32.244 -4.683 34.278 1.00 55.47 111 LYS A C 1
ATOM 919 O O . LYS A 1 111 ? 32.435 -4.234 35.401 1.00 55.47 111 LYS A O 1
ATOM 924 N N . GLY A 1 112 ? 32.129 -5.992 34.036 1.00 53.75 112 GLY A N 1
ATOM 925 C CA . GLY A 1 112 ? 32.389 -7.035 35.037 1.00 53.75 112 GLY A CA 1
ATOM 926 C C . GLY A 1 112 ? 33.866 -7.431 35.192 1.00 53.75 112 GLY A C 1
ATOM 927 O O . GLY A 1 112 ? 34.195 -8.158 36.120 1.00 53.75 112 GLY A O 1
ATOM 928 N N . ILE A 1 113 ? 34.760 -6.971 34.307 1.00 53.09 113 ILE A N 1
ATOM 929 C CA . ILE A 1 113 ? 36.192 -7.306 34.288 1.00 53.09 113 ILE A CA 1
ATOM 930 C C . ILE A 1 113 ? 36.984 -5.992 34.179 1.00 53.09 113 ILE A C 1
ATOM 932 O O . ILE A 1 113 ? 37.157 -5.457 33.090 1.00 53.09 113 ILE A O 1
ATOM 936 N N . GLY A 1 114 ? 37.407 -5.459 35.330 1.00 51.69 114 GLY A N 1
ATOM 937 C CA . GLY A 1 114 ? 38.357 -4.349 35.526 1.00 51.69 114 GLY A CA 1
ATOM 938 C C . GLY A 1 114 ? 38.755 -3.473 34.320 1.00 51.69 114 GLY A C 1
ATOM 939 O O . GLY A 1 114 ? 39.649 -3.811 33.556 1.00 51.69 114 GLY A O 1
ATOM 940 N N . GLY A 1 115 ? 38.145 -2.289 34.224 1.00 52.56 115 GLY A N 1
ATOM 941 C CA . GLY A 1 115 ? 38.822 -0.979 34.169 1.00 52.56 115 GLY A CA 1
ATOM 942 C C . GLY A 1 115 ? 39.776 -0.545 33.040 1.00 52.56 115 GLY A C 1
ATOM 943 O O . GLY A 1 115 ? 40.003 0.655 32.950 1.00 52.56 115 GLY A O 1
ATOM 944 N N . GLU A 1 116 ? 40.322 -1.400 32.169 1.00 52.72 116 GLU A N 1
ATOM 945 C CA . GLU A 1 116 ? 41.397 -0.965 31.232 1.00 52.72 116 GLU A CA 1
ATOM 946 C C . GLU A 1 116 ? 40.970 -0.824 29.750 1.00 52.72 116 GLU A C 1
ATOM 948 O O . GLU A 1 116 ? 41.752 -0.424 28.886 1.00 52.72 116 GLU A O 1
ATOM 953 N N . GLY A 1 117 ? 39.707 -1.114 29.416 1.00 51.97 117 GLY A N 1
ATOM 954 C CA . GLY A 1 117 ? 39.247 -1.259 28.023 1.00 51.97 117 GLY A CA 1
ATOM 955 C C . GLY A 1 117 ? 38.581 -0.044 27.354 1.00 51.97 117 GLY A C 1
ATOM 956 O O . GLY A 1 117 ? 38.262 -0.120 26.162 1.00 51.97 117 GLY A O 1
ATOM 957 N N . GLU A 1 118 ? 38.333 1.055 28.073 1.00 52.62 118 GLU A N 1
ATOM 958 C CA . GLU A 1 118 ? 37.462 2.151 27.598 1.00 52.62 118 GLU A CA 1
ATOM 959 C C . GLU A 1 118 ? 38.068 2.949 26.425 1.00 52.62 118 GLU A C 1
ATOM 961 O O . GLU A 1 118 ? 37.372 3.274 25.458 1.00 52.62 118 GLU A O 1
ATOM 966 N N . GLY A 1 119 ? 39.389 3.166 26.427 1.00 55.66 119 GLY A N 1
ATOM 967 C CA . GLY A 1 119 ? 40.088 3.893 25.358 1.00 55.66 119 GLY A CA 1
ATOM 968 C C . GLY A 1 119 ? 40.162 3.139 24.021 1.00 55.66 119 GLY A C 1
ATOM 969 O O . GLY A 1 119 ? 4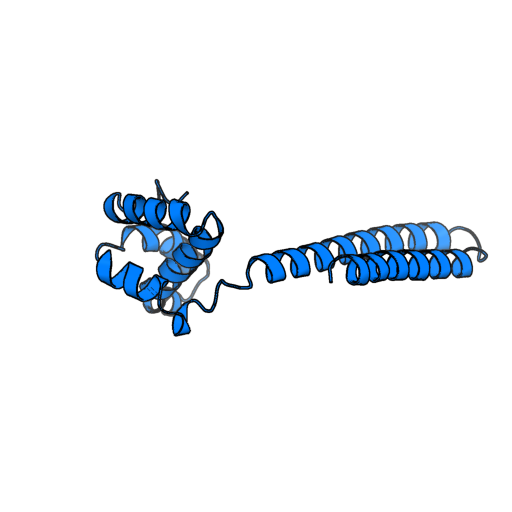0.211 3.756 22.955 1.00 55.66 119 GLY A O 1
ATOM 970 N N . GLN A 1 120 ? 40.133 1.801 24.043 1.00 54.75 120 GLN A N 1
ATOM 971 C CA . GLN A 1 120 ? 40.132 0.986 22.820 1.00 54.75 120 GLN A CA 1
ATOM 972 C C . GLN A 1 120 ? 38.742 0.930 22.176 1.00 54.75 120 GLN A C 1
ATOM 974 O O . GLN A 1 120 ? 38.633 0.953 20.950 1.00 54.75 120 GLN A O 1
ATOM 979 N N . ALA A 1 121 ? 37.683 0.926 22.990 1.00 55.03 121 ALA A N 1
ATOM 980 C CA . ALA A 1 121 ? 36.301 0.927 22.521 1.00 55.03 121 ALA A CA 1
ATOM 981 C C . ALA A 1 121 ? 35.949 2.240 21.791 1.00 55.03 121 ALA A C 1
ATOM 983 O O . ALA A 1 121 ? 35.378 2.205 20.701 1.00 55.03 121 ALA A O 1
ATOM 984 N N . GLN A 1 122 ? 36.391 3.391 22.315 1.00 56.94 122 GLN A N 1
ATOM 985 C CA . GLN A 1 122 ? 36.232 4.694 21.649 1.00 56.94 122 GLN A CA 1
ATOM 986 C C . GLN A 1 122 ? 37.056 4.820 20.355 1.00 56.94 122 GLN A C 1
ATOM 988 O O . GLN A 1 122 ? 36.595 5.429 19.388 1.00 56.94 122 GLN A O 1
ATOM 993 N N . LYS A 1 123 ? 38.254 4.217 20.292 1.00 60.88 123 LYS A N 1
ATOM 994 C CA . LYS A 1 123 ? 39.052 4.152 19.052 1.00 60.88 123 LYS A CA 1
ATOM 995 C C . LYS A 1 123 ? 38.392 3.275 17.985 1.00 60.88 123 LYS A C 1
ATOM 997 O O . LYS A 1 123 ? 38.424 3.646 16.814 1.00 60.88 123 LYS A O 1
ATOM 1002 N N . LEU A 1 124 ? 37.774 2.154 18.373 1.00 58.62 124 LEU A N 1
ATOM 1003 C CA . LEU A 1 124 ? 37.001 1.314 17.453 1.00 58.62 124 LEU A CA 1
ATOM 1004 C C . LEU A 1 124 ? 35.786 2.079 16.907 1.00 58.62 124 LEU A C 1
ATOM 1006 O O . LEU A 1 124 ? 35.558 2.071 15.702 1.00 58.62 124 LEU A O 1
ATOM 1010 N N . TYR A 1 125 ? 35.075 2.805 17.776 1.00 58.00 125 TYR A N 1
ATOM 1011 C CA . TYR A 1 125 ? 33.917 3.620 17.404 1.00 58.00 125 TYR A CA 1
ATOM 1012 C C . TYR A 1 125 ? 34.286 4.712 16.383 1.00 58.00 125 TYR A C 1
ATOM 1014 O O . TYR A 1 125 ? 33.677 4.791 15.319 1.00 58.00 125 TYR A O 1
ATOM 1022 N N . LYS A 1 126 ? 35.363 5.478 16.629 1.00 60.81 126 LYS A N 1
ATOM 1023 C CA . LYS A 1 126 ? 35.868 6.486 15.674 1.00 60.81 126 LYS A CA 1
ATOM 1024 C C . LYS A 1 126 ? 36.380 5.883 14.363 1.00 60.81 126 LYS A C 1
ATOM 1026 O O . LYS A 1 126 ? 36.257 6.517 13.319 1.00 60.81 126 LYS A O 1
ATOM 1031 N N . ARG A 1 127 ? 36.957 4.676 14.393 1.00 59.28 127 ARG A N 1
ATOM 1032 C CA . ARG A 1 127 ? 37.433 3.988 13.182 1.00 59.28 127 ARG A CA 1
ATOM 1033 C C . ARG A 1 127 ? 36.260 3.525 12.314 1.00 59.28 127 ARG A C 1
ATOM 1035 O O . ARG A 1 127 ? 36.315 3.720 11.108 1.00 59.28 127 ARG A O 1
ATOM 1042 N N . VAL A 1 128 ? 35.193 2.995 12.917 1.00 59.72 128 VAL A N 1
ATOM 1043 C CA . VAL A 1 128 ? 33.972 2.589 12.199 1.00 59.72 128 VAL A CA 1
ATOM 1044 C C . VAL A 1 128 ? 33.202 3.808 11.679 1.00 59.72 128 VAL A C 1
ATOM 1046 O O . VAL A 1 128 ? 32.831 3.818 10.508 1.00 59.72 128 VAL A O 1
ATOM 1049 N N . GLU A 1 129 ? 33.039 4.876 12.470 1.00 57.88 129 GLU A N 1
ATOM 1050 C CA . GLU A 1 129 ? 32.468 6.143 11.974 1.00 57.88 129 GLU A CA 1
ATOM 1051 C C . GLU A 1 129 ? 33.290 6.733 10.816 1.00 57.88 129 GLU A C 1
ATOM 1053 O O . GLU A 1 129 ? 32.715 7.211 9.838 1.00 57.88 129 GLU A O 1
ATOM 1058 N N . GLY A 1 130 ? 34.623 6.641 10.883 1.00 57.06 130 GLY A N 1
ATOM 1059 C CA . GLY A 1 130 ? 35.531 7.054 9.812 1.00 57.06 130 GLY A CA 1
ATOM 1060 C C . GLY A 1 130 ? 35.402 6.205 8.544 1.00 57.06 130 GLY A C 1
ATOM 1061 O O . GLY A 1 130 ? 35.346 6.755 7.449 1.00 57.06 130 GLY A O 1
ATOM 1062 N N . SER A 1 131 ? 35.274 4.881 8.668 1.00 52.94 131 SER A N 1
ATOM 1063 C CA . SER A 1 131 ? 35.043 3.982 7.528 1.00 52.94 131 SER A CA 1
ATOM 1064 C C . SER A 1 131 ? 33.677 4.215 6.874 1.00 52.94 131 SER A C 1
ATOM 1066 O O . SER A 1 131 ? 33.578 4.230 5.651 1.00 52.94 131 SER A O 1
ATOM 1068 N N . VAL A 1 132 ? 32.633 4.480 7.667 1.00 52.66 132 VAL A N 1
ATOM 1069 C CA . VAL A 1 132 ? 31.301 4.865 7.164 1.00 52.66 132 VAL A CA 1
ATOM 1070 C C . VAL A 1 132 ? 31.324 6.261 6.523 1.00 52.66 132 VAL A C 1
ATOM 1072 O O . VAL A 1 132 ? 30.553 6.526 5.599 1.00 52.66 132 VAL A O 1
ATOM 1075 N N . GLY A 1 133 ? 32.207 7.151 6.984 1.00 49.25 133 GLY A N 1
ATOM 1076 C CA . GLY A 1 133 ? 32.489 8.450 6.371 1.00 49.25 133 GLY A CA 1
ATOM 1077 C C . GLY A 1 133 ? 33.207 8.343 5.023 1.00 49.25 133 GLY A C 1
ATOM 1078 O O . GLY A 1 133 ? 32.797 9.010 4.081 1.00 49.25 133 GLY A O 1
ATOM 1079 N N . LEU A 1 134 ? 34.197 7.456 4.897 1.00 42.44 134 LEU A N 1
ATOM 1080 C CA . LEU A 1 134 ? 34.961 7.221 3.661 1.00 4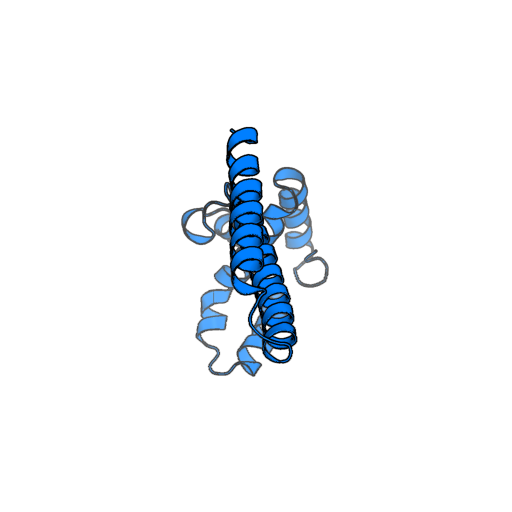2.44 134 LEU A CA 1
ATOM 1081 C C . LEU A 1 134 ? 34.098 6.675 2.513 1.00 42.44 134 LEU A C 1
ATOM 1083 O O . LEU A 1 134 ? 34.270 7.084 1.369 1.00 42.44 134 LEU A O 1
ATOM 1087 N N . VAL A 1 135 ? 33.096 5.838 2.806 1.00 46.66 135 VAL A N 1
ATOM 1088 C CA . VAL A 1 135 ? 32.118 5.388 1.791 1.00 46.66 135 VAL A CA 1
ATOM 1089 C C . VAL A 1 135 ? 31.307 6.567 1.221 1.00 46.66 135 VAL A C 1
ATOM 1091 O O . VAL A 1 135 ? 30.913 6.534 0.061 1.00 46.66 135 VAL A O 1
ATOM 1094 N N . ARG A 1 136 ? 31.105 7.654 1.988 1.00 43.91 136 ARG A N 1
ATOM 1095 C CA . ARG A 1 136 ? 30.404 8.868 1.512 1.00 43.91 136 ARG A CA 1
ATOM 1096 C C . ARG A 1 136 ? 31.219 9.701 0.518 1.00 43.91 136 ARG A C 1
ATOM 1098 O O . ARG A 1 136 ? 30.642 10.579 -0.117 1.00 43.91 136 ARG A O 1
ATOM 1105 N N . GLU A 1 137 ? 32.530 9.491 0.431 1.00 41.72 137 GLU A N 1
ATOM 1106 C CA . GLU A 1 137 ? 33.422 10.277 -0.430 1.00 41.72 137 GLU A CA 1
ATOM 1107 C C . GLU A 1 137 ? 33.708 9.579 -1.767 1.00 41.72 137 GLU A C 1
ATOM 1109 O O . GLU A 1 137 ? 33.951 10.254 -2.759 1.00 41.72 137 GLU A O 1
ATOM 1114 N N . VAL A 1 138 ? 33.582 8.248 -1.812 1.00 42.97 138 VAL A N 1
ATOM 1115 C CA . VAL A 1 138 ? 33.776 7.428 -3.023 1.00 42.97 138 VAL A CA 1
ATOM 1116 C C . VAL A 1 138 ? 32.514 7.357 -3.908 1.00 42.97 138 VAL A C 1
ATOM 1118 O O . VAL A 1 138 ? 32.624 7.094 -5.098 1.00 42.97 138 VAL A O 1
ATOM 1121 N N . GLU A 1 139 ? 31.318 7.618 -3.361 1.00 40.56 139 GLU A N 1
ATOM 1122 C CA . GLU A 1 139 ? 30.034 7.620 -4.102 1.00 40.56 139 GLU A CA 1
ATOM 1123 C C . GLU A 1 139 ? 29.616 9.006 -4.655 1.00 40.56 139 GLU A C 1
ATOM 1125 O O . GLU A 1 139 ? 28.445 9.196 -4.997 1.00 40.56 139 GLU A O 1
ATOM 1130 N N . ARG A 1 140 ? 30.529 9.988 -4.714 1.00 36.97 140 ARG A N 1
ATOM 1131 C CA . ARG A 1 140 ? 30.278 11.300 -5.341 1.00 36.97 140 ARG A CA 1
ATOM 1132 C C . ARG A 1 140 ? 30.745 11.356 -6.789 1.00 36.97 140 ARG A C 1
ATOM 1134 O O . ARG A 1 140 ? 31.840 10.828 -7.068 1.00 36.97 140 ARG A O 1
#

Radius of gyration: 23.09 Å; chains: 1; bounding box: 56×28×52 Å

Sequence (140 aa):
MFVNVLPLEVVVRVFDVVLVEGMAGLIRVALAVLKYNEQGFLNCKNFEEMWEFMDKAPSLIFDVNSFFSLAFNRKIVGSFRNVNELRIKQKKKIDRKEFEDSFSFVMRRRKGIGGEGEGQAQKLYKRVEGSVGLVREVER

InterPro domains:
  IPR000195 Rab-GAP-TBC domain [PF23436] (1-57)
  IPR035969 Rab-GAP-TBC domain superfamily [SSF47923] (1-73)
  IPR050302 Rab GTPase-activating TBC domain-containing protein [PTHR47219] (1-90)

Secondary structure (DSSP, 8-state):
-GGGTS-HHHHHHHHHHHHHHTTHHHHHHHHHHHHHTHHHHHH--SHHHHHHHHHHGGGG---HHHHHHHHT-HHHH--GGGHHHHHHHHHHHHHHHHHHHHHHHHHHHHTTS-S--HHHHHHHHHHHHHHHHHHHHHT-